Protein AF-A0A6V8NV77-F1 (afdb_monomer_lite)

Sequence (82 aa):
MTKRRLKIIVLFLAASALIFAFIPSEEQLGSWIRLIILHGILSLTGLVTIYATGVLGIIYLVTNNRSAGLWSREIGYNAILL

Secondary structure (DSSP, 8-state):
--HHHHHHHHHHHHHHHHHHHTS--GGGS-HHHHHHHHHHHHHHHHHHHHHHHHHHHHHHHHH--HHHHHHHHHHHHHHH--

Organism: NCBI:txid2754717

pLDDT: mean 80.89, std 10.27, range [54.38, 95.62]

Structure (mmCIF, N/CA/C/O backbone):
data_AF-A0A6V8NV77-F1
#
_entry.id   AF-A0A6V8NV77-F1
#
loop_
_atom_site.group_PDB
_atom_site.id
_atom_site.type_sym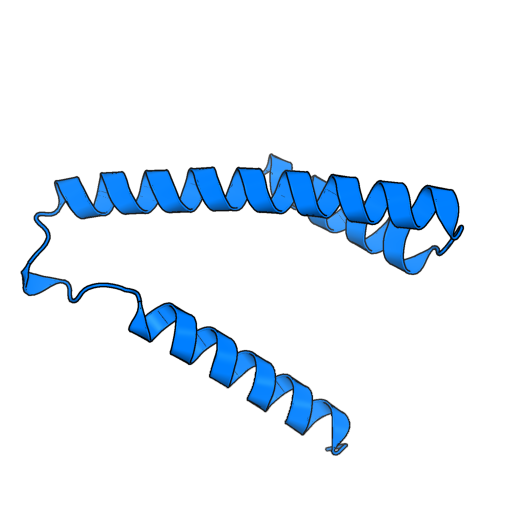bol
_atom_site.label_atom_id
_atom_site.label_alt_id
_atom_site.label_comp_id
_atom_site.label_asym_id
_atom_site.label_entity_id
_atom_site.label_seq_id
_atom_site.pdbx_PDB_ins_code
_atom_site.Cartn_x
_atom_site.Cartn_y
_atom_site.Cartn_z
_atom_site.occupancy
_atom_site.B_iso_or_equiv
_atom_site.auth_seq_id
_atom_site.auth_comp_id
_atom_site.auth_asym_id
_atom_site.auth_atom_id
_atom_site.pdbx_PDB_model_num
ATOM 1 N N . MET A 1 1 ? 16.642 -7.924 23.191 1.00 54.38 1 MET A N 1
ATOM 2 C CA . MET A 1 1 ? 15.781 -7.697 22.004 1.00 54.38 1 MET A CA 1
ATOM 3 C C . MET A 1 1 ? 14.849 -8.889 21.810 1.00 54.38 1 MET A C 1
ATOM 5 O O . MET A 1 1 ? 15.317 -10.013 21.718 1.00 54.38 1 MET A O 1
ATOM 9 N N . THR A 1 2 ? 13.534 -8.676 21.818 1.00 68.06 2 THR A N 1
ATOM 10 C CA . THR A 1 2 ? 12.510 -9.736 21.762 1.00 68.06 2 THR A CA 1
ATOM 11 C C . THR A 1 2 ? 12.456 -10.390 20.376 1.00 68.06 2 THR A C 1
ATOM 13 O O . THR A 1 2 ? 12.413 -9.680 19.373 1.00 68.06 2 THR A O 1
ATOM 16 N N . LYS A 1 3 ? 12.387 -11.731 20.303 1.00 77.56 3 LYS A N 1
ATOM 17 C CA . LYS A 1 3 ? 12.352 -12.543 19.057 1.00 77.56 3 LYS A CA 1
ATOM 18 C C . LYS A 1 3 ? 11.348 -12.041 17.998 1.00 77.56 3 LYS A C 1
ATOM 20 O O . LYS A 1 3 ? 11.560 -12.220 16.804 1.00 77.56 3 LYS A O 1
ATOM 25 N N . ARG A 1 4 ? 10.275 -11.365 18.430 1.00 76.56 4 ARG A N 1
ATOM 26 C CA . ARG A 1 4 ? 9.271 -10.708 17.574 1.00 76.56 4 ARG A CA 1
ATOM 27 C C . ARG A 1 4 ? 9.842 -9.553 16.739 1.00 76.56 4 ARG A C 1
ATOM 29 O O . ARG A 1 4 ? 9.484 -9.437 15.576 1.00 76.56 4 ARG A O 1
ATOM 36 N N . ARG A 1 5 ? 10.746 -8.735 17.295 1.00 78.25 5 ARG A N 1
ATOM 37 C CA . ARG A 1 5 ? 11.400 -7.639 16.554 1.00 78.25 5 ARG A CA 1
ATOM 38 C C . ARG A 1 5 ? 12.359 -8.177 15.492 1.00 78.25 5 ARG A C 1
ATOM 40 O O . ARG A 1 5 ? 12.389 -7.644 14.393 1.00 78.25 5 ARG A O 1
ATOM 47 N N . LEU A 1 6 ? 13.056 -9.278 15.786 1.00 84.94 6 LEU A N 1
ATOM 48 C CA . LEU A 1 6 ? 13.960 -9.930 14.833 1.00 84.94 6 LEU A CA 1
ATOM 49 C C . LEU A 1 6 ? 13.207 -10.431 13.589 1.00 84.94 6 LEU A C 1
ATOM 51 O O . LEU A 1 6 ? 13.643 -10.189 12.472 1.00 84.94 6 LEU A O 1
ATOM 55 N N . LYS A 1 7 ? 12.037 -11.062 13.775 1.00 83.38 7 LYS A N 1
ATOM 56 C CA . LYS A 1 7 ? 11.198 -11.528 12.656 1.00 83.38 7 LYS A CA 1
ATOM 57 C C . LYS A 1 7 ? 10.738 -10.387 11.747 1.00 83.38 7 LYS A C 1
ATOM 59 O O . LYS A 1 7 ? 10.750 -10.550 10.537 1.00 83.38 7 LYS A O 1
ATOM 64 N N . ILE A 1 8 ? 10.356 -9.246 12.325 1.00 83.44 8 ILE A N 1
ATOM 65 C CA . ILE A 1 8 ? 9.918 -8.071 11.555 1.00 83.44 8 ILE A CA 1
ATOM 66 C C . ILE A 1 8 ? 11.083 -7.500 10.745 1.00 83.44 8 ILE A C 1
ATOM 68 O O . ILE A 1 8 ? 10.910 -7.199 9.571 1.00 83.44 8 ILE A O 1
ATOM 72 N N . ILE A 1 9 ? 12.272 -7.405 11.348 1.00 87.44 9 ILE A N 1
ATOM 73 C CA . ILE A 1 9 ? 13.474 -6.919 10.658 1.00 87.44 9 ILE A CA 1
ATOM 74 C C . ILE A 1 9 ? 13.832 -7.841 9.491 1.00 87.44 9 ILE A C 1
ATOM 76 O O . ILE A 1 9 ? 14.053 -7.356 8.390 1.00 87.44 9 ILE A O 1
ATOM 80 N N . VAL A 1 10 ? 13.836 -9.159 9.708 1.00 88.50 10 VAL A N 1
ATOM 81 C CA . VAL A 1 10 ? 14.135 -10.139 8.651 1.00 88.50 10 VAL A CA 1
ATOM 82 C C . VAL A 1 10 ? 13.098 -10.083 7.527 1.00 88.50 10 VAL A C 1
ATOM 84 O O . VAL A 1 10 ? 13.475 -10.098 6.360 1.00 88.50 10 VAL A O 1
ATOM 87 N N . LEU A 1 11 ? 11.808 -9.965 7.861 1.00 87.56 11 LEU A N 1
ATOM 88 C CA . LEU A 1 11 ? 10.738 -9.816 6.872 1.00 87.56 11 LEU A CA 1
ATOM 89 C C . LEU A 1 11 ? 10.927 -8.546 6.032 1.00 87.56 11 LEU A C 1
ATOM 91 O O . LEU A 1 11 ? 10.808 -8.594 4.812 1.00 87.56 11 LEU A O 1
ATOM 95 N N . PHE A 1 12 ? 11.248 -7.427 6.684 1.00 87.94 12 PHE A N 1
ATOM 96 C CA . PHE A 1 12 ? 11.485 -6.155 6.008 1.00 87.94 12 PHE A CA 1
ATOM 97 C C . PHE A 1 12 ? 12.708 -6.233 5.087 1.00 87.94 12 PHE A C 1
ATOM 99 O O . PHE A 1 12 ? 12.621 -5.852 3.925 1.00 87.94 12 PHE A O 1
ATOM 106 N N . LEU A 1 13 ? 13.815 -6.808 5.570 1.00 87.25 13 LEU A N 1
ATOM 107 C CA . LEU A 1 13 ? 15.041 -6.978 4.788 1.00 87.25 13 LEU A CA 1
ATOM 108 C C . LEU A 1 13 ? 14.810 -7.856 3.549 1.00 87.25 13 LEU A C 1
ATOM 110 O O . LEU A 1 13 ? 15.278 -7.529 2.461 1.00 87.25 13 LEU A O 1
ATOM 114 N N . ALA A 1 14 ? 14.064 -8.952 3.710 1.00 85.31 14 ALA A N 1
ATOM 115 C CA . ALA A 1 14 ? 13.722 -9.857 2.618 1.00 85.31 14 ALA A CA 1
ATOM 116 C C . ALA A 1 14 ? 12.818 -9.179 1.577 1.00 85.31 14 ALA A C 1
ATOM 118 O O . ALA A 1 14 ? 13.054 -9.324 0.379 1.00 85.31 14 ALA A O 1
ATOM 119 N N . ALA A 1 15 ? 11.825 -8.400 2.019 1.00 81.81 15 ALA A N 1
ATOM 120 C CA . ALA A 1 15 ? 10.961 -7.635 1.124 1.00 81.81 15 ALA A CA 1
ATOM 121 C C . ALA A 1 15 ? 11.757 -6.586 0.332 1.00 81.81 15 ALA A C 1
ATOM 123 O O . ALA A 1 15 ? 11.602 -6.491 -0.884 1.00 81.81 15 ALA A O 1
ATOM 124 N N . SER A 1 16 ? 12.659 -5.848 0.988 1.00 78.94 16 SER A N 1
ATOM 125 C CA . SER A 1 16 ? 13.539 -4.891 0.310 1.00 78.94 16 SER A CA 1
ATOM 126 C C . SER A 1 16 ? 14.451 -5.572 -0.712 1.00 78.94 16 SER A C 1
ATOM 128 O O . SER A 1 16 ? 14.549 -5.098 -1.840 1.00 78.94 16 SER A O 1
ATOM 130 N N . ALA A 1 17 ? 15.078 -6.698 -0.357 1.00 81.25 17 ALA A N 1
ATOM 131 C CA . ALA A 1 17 ? 15.946 -7.443 -1.270 1.00 81.25 17 ALA A CA 1
ATOM 132 C C . ALA A 1 17 ? 15.191 -7.943 -2.512 1.00 81.25 17 ALA A C 1
ATOM 134 O O . ALA A 1 17 ? 15.710 -7.860 -3.623 1.00 81.25 17 ALA A O 1
ATOM 135 N N . LEU A 1 18 ? 13.950 -8.407 -2.331 1.00 82.19 18 LEU A N 1
ATOM 136 C CA . LEU A 1 18 ? 13.092 -8.827 -3.435 1.00 82.19 18 LEU A CA 1
ATOM 137 C C . LEU A 1 18 ? 12.808 -7.657 -4.386 1.00 82.19 18 LEU A C 1
ATOM 139 O O . LEU A 1 18 ? 12.960 -7.810 -5.590 1.00 82.19 18 LEU A O 1
ATOM 143 N N . ILE A 1 19 ? 12.463 -6.481 -3.853 1.00 79.56 19 ILE A N 1
ATOM 144 C CA . ILE A 1 19 ? 12.202 -5.278 -4.658 1.00 79.56 19 ILE A CA 1
ATOM 145 C C . ILE A 1 19 ? 13.443 -4.886 -5.469 1.00 79.56 19 ILE A C 1
ATOM 147 O O . ILE A 1 19 ? 13.330 -4.650 -6.669 1.00 79.56 19 ILE A O 1
ATOM 151 N N . PHE A 1 20 ? 14.627 -4.874 -4.847 1.00 73.75 20 PHE A N 1
ATOM 152 C CA . PHE A 1 20 ? 15.877 -4.546 -5.541 1.00 73.75 20 PHE A CA 1
ATOM 153 C C . PHE A 1 20 ? 16.233 -5.545 -6.648 1.00 73.75 20 PHE A C 1
ATOM 155 O O . PHE A 1 20 ? 16.778 -5.135 -7.667 1.00 73.75 20 PHE A O 1
ATOM 162 N N . ALA A 1 21 ? 15.891 -6.827 -6.496 1.00 76.44 21 ALA A N 1
ATOM 163 C CA . ALA A 1 21 ? 16.151 -7.843 -7.518 1.00 76.44 21 ALA A CA 1
ATOM 164 C C . ALA A 1 21 ? 15.324 -7.651 -8.804 1.00 76.44 21 ALA A C 1
ATOM 166 O O . ALA A 1 21 ? 15.736 -8.111 -9.867 1.00 76.44 21 ALA A O 1
ATOM 167 N N . PHE A 1 22 ? 14.176 -6.972 -8.722 1.00 73.00 22 PHE A N 1
ATOM 168 C CA . PHE A 1 22 ? 13.334 -6.658 -9.882 1.00 73.00 22 PHE A CA 1
ATOM 169 C C . PHE A 1 22 ? 13.665 -5.308 -10.533 1.00 73.00 22 PHE A C 1
ATOM 171 O O . PHE A 1 22 ? 13.054 -4.965 -11.545 1.00 73.00 22 PHE A O 1
ATOM 178 N N . ILE A 1 23 ? 14.618 -4.541 -9.991 1.00 65.50 23 ILE A N 1
ATOM 179 C CA . ILE A 1 23 ? 15.094 -3.307 -10.622 1.00 65.50 23 ILE A CA 1
ATOM 180 C C . ILE A 1 23 ? 16.125 -3.696 -11.697 1.00 65.50 23 ILE A C 1
ATOM 182 O O . ILE A 1 23 ? 17.187 -4.214 -11.349 1.00 65.50 23 ILE A O 1
ATOM 186 N N . PRO A 1 24 ? 15.844 -3.480 -12.996 1.00 63.41 24 PRO A N 1
ATOM 187 C CA . PRO A 1 24 ? 16.804 -3.773 -14.057 1.00 63.41 24 PRO A CA 1
ATOM 188 C C . PRO A 1 24 ? 18.070 -2.918 -13.901 1.00 63.41 24 PRO A C 1
ATOM 190 O O . PRO A 1 24 ? 17.997 -1.748 -13.520 1.00 63.41 24 PRO A O 1
ATOM 193 N N . SER A 1 25 ? 19.235 -3.509 -14.183 1.00 60.09 25 SER A N 1
ATOM 194 C CA . SER A 1 25 ? 20.538 -2.857 -14.030 1.00 60.09 25 SER A CA 1
ATOM 195 C C . SER A 1 25 ? 20.682 -1.637 -14.949 1.00 60.09 25 SER A C 1
ATOM 197 O O . SER A 1 25 ? 20.286 -1.651 -16.116 1.00 60.09 25 SER A O 1
ATOM 199 N N . GLU A 1 26 ? 21.260 -0.565 -14.396 1.00 55.56 26 GLU A N 1
ATOM 200 C CA . GLU A 1 26 ? 21.301 0.789 -14.975 1.00 55.56 26 GLU A CA 1
ATOM 201 C C . GLU A 1 26 ? 21.994 0.884 -16.351 1.00 55.56 26 GLU A C 1
ATOM 203 O O . GLU A 1 26 ? 21.778 1.854 -17.072 1.00 55.56 26 GLU A O 1
ATOM 208 N N . GLU A 1 27 ? 22.777 -0.117 -16.761 1.00 57.53 27 GLU A N 1
ATOM 209 C CA . GLU A 1 27 ? 23.556 -0.083 -18.009 1.00 57.53 27 GLU A CA 1
ATOM 210 C C . GLU A 1 27 ? 22.720 -0.203 -19.297 1.00 57.53 27 GLU A C 1
ATOM 212 O O . GLU A 1 27 ? 23.225 0.110 -20.373 1.00 57.53 27 GLU A O 1
ATOM 217 N N . GLN A 1 28 ? 21.450 -0.621 -19.227 1.00 56.88 28 GLN A N 1
ATOM 218 C CA . GLN A 1 28 ? 20.633 -0.885 -20.429 1.00 56.88 28 GLN A CA 1
ATOM 219 C C . GLN A 1 28 ? 19.530 0.148 -20.704 1.00 56.88 28 GLN A C 1
ATOM 221 O O . GLN A 1 28 ? 18.919 0.131 -21.773 1.00 56.88 28 GLN A O 1
ATOM 226 N N . LEU A 1 29 ? 19.258 1.063 -19.773 1.00 55.34 29 LEU A N 1
ATOM 227 C CA . LEU A 1 29 ? 18.104 1.960 -19.840 1.00 55.34 29 LEU A CA 1
ATOM 228 C C . LEU A 1 29 ? 18.573 3.407 -19.970 1.00 55.34 29 LEU A C 1
ATOM 230 O O . LEU A 1 29 ? 18.978 4.033 -18.994 1.00 55.34 29 LEU A O 1
ATOM 234 N N . GLY A 1 30 ? 18.500 3.961 -21.184 1.00 68.06 30 GLY A N 1
ATOM 235 C CA . GLY A 1 30 ? 18.760 5.384 -21.410 1.00 68.06 30 GLY A CA 1
ATOM 236 C C . GLY A 1 30 ? 17.944 6.258 -20.446 1.00 68.06 30 GLY A C 1
ATOM 237 O O . GLY A 1 30 ? 16.811 5.918 -20.108 1.00 68.06 30 GLY A O 1
ATOM 238 N N . SER A 1 31 ? 18.509 7.390 -20.009 1.00 68.44 31 SER A N 1
ATOM 239 C CA . SER A 1 31 ? 17.976 8.257 -18.935 1.00 68.44 31 SER A CA 1
ATOM 240 C C . SER A 1 31 ? 16.467 8.574 -19.040 1.00 68.44 31 SER A C 1
ATOM 242 O O . SER A 1 31 ? 15.759 8.660 -18.039 1.00 68.44 31 SER A O 1
ATOM 244 N N . TRP A 1 32 ? 15.931 8.657 -20.261 1.00 69.38 32 TRP A N 1
ATOM 245 C CA . TRP A 1 32 ? 14.503 8.853 -20.535 1.00 69.38 32 TRP A CA 1
ATOM 246 C C . TRP A 1 32 ? 13.610 7.682 -20.108 1.00 69.38 32 TRP A C 1
ATOM 248 O O . TRP A 1 32 ? 12.512 7.898 -19.599 1.00 69.38 32 TRP A O 1
ATOM 258 N N . ILE A 1 33 ? 14.076 6.442 -20.257 1.00 69.94 33 ILE A N 1
ATOM 259 C CA . ILE A 1 33 ? 13.315 5.259 -19.840 1.00 69.94 33 ILE A CA 1
ATOM 260 C C . ILE A 1 33 ? 13.269 5.182 -18.310 1.00 69.94 33 ILE A C 1
ATOM 262 O O . ILE A 1 33 ? 12.242 4.812 -17.747 1.00 69.94 33 ILE A O 1
ATOM 266 N N . ARG A 1 34 ? 14.326 5.640 -17.622 1.00 70.06 34 ARG A N 1
ATOM 267 C CA . ARG A 1 34 ? 14.331 5.782 -16.158 1.00 70.06 34 ARG A CA 1
ATOM 268 C C . ARG A 1 34 ? 13.222 6.718 -15.681 1.00 70.06 34 ARG A C 1
ATOM 270 O O . ARG A 1 34 ? 12.530 6.377 -14.733 1.00 70.06 34 ARG A O 1
ATOM 277 N N . LEU A 1 35 ? 13.019 7.853 -16.352 1.00 77.56 35 LEU A N 1
ATOM 278 C CA . LEU A 1 35 ? 11.935 8.799 -16.048 1.00 77.56 35 LEU A CA 1
ATOM 279 C C . LEU A 1 35 ? 10.547 8.188 -16.263 1.00 77.56 35 LEU A C 1
ATOM 281 O O . LEU A 1 35 ? 9.669 8.370 -15.425 1.00 77.56 35 LEU A O 1
ATOM 285 N N . ILE A 1 36 ? 10.357 7.434 -17.347 1.00 80.00 36 ILE A N 1
ATOM 286 C CA . ILE A 1 36 ? 9.078 6.770 -17.641 1.00 80.00 36 ILE A CA 1
ATOM 287 C C . ILE A 1 36 ? 8.784 5.680 -16.605 1.00 80.00 36 ILE A C 1
ATOM 289 O O . ILE A 1 36 ? 7.669 5.608 -16.093 1.00 80.00 36 ILE A O 1
ATOM 293 N N . ILE A 1 37 ? 9.784 4.870 -16.248 1.00 79.50 37 ILE A N 1
ATOM 294 C CA . ILE A 1 37 ? 9.655 3.851 -15.199 1.00 79.50 37 ILE A CA 1
ATOM 295 C C . ILE A 1 37 ? 9.393 4.514 -13.847 1.00 79.50 37 ILE A C 1
ATOM 297 O O . ILE A 1 37 ? 8.505 4.076 -13.125 1.00 79.50 37 ILE A O 1
ATOM 301 N N . LEU A 1 38 ? 10.108 5.592 -13.516 1.00 81.50 38 LEU A N 1
ATOM 302 C CA . LEU A 1 38 ? 9.902 6.334 -12.274 1.00 81.50 38 LEU A CA 1
ATOM 303 C C . LEU A 1 38 ? 8.478 6.895 -12.200 1.00 81.50 38 LEU A C 1
ATOM 305 O O . LEU A 1 38 ? 7.819 6.736 -11.180 1.00 81.50 38 LEU A O 1
ATOM 309 N N . HIS A 1 39 ? 7.982 7.492 -13.286 1.00 81.81 39 HIS A N 1
ATOM 310 C CA . HIS A 1 39 ? 6.611 7.990 -13.372 1.00 81.81 39 HIS A CA 1
ATOM 311 C C . HIS A 1 39 ? 5.582 6.856 -13.257 1.00 81.81 39 HIS A C 1
ATOM 313 O O . HIS A 1 39 ? 4.599 6.986 -12.530 1.00 81.81 39 HIS A O 1
ATOM 319 N N . GLY A 1 40 ? 5.835 5.720 -13.913 1.00 82.00 40 GLY A N 1
ATOM 320 C CA . GLY A 1 40 ? 4.994 4.528 -13.820 1.00 82.00 40 GLY A CA 1
ATOM 321 C C . GLY A 1 40 ? 4.937 3.963 -12.401 1.00 82.00 40 GLY A C 1
ATOM 322 O O . GLY A 1 40 ? 3.851 3.694 -11.893 1.00 82.00 40 GLY A O 1
ATOM 323 N N . ILE A 1 41 ? 6.086 3.850 -11.730 1.00 84.25 41 ILE A N 1
ATOM 324 C CA . ILE A 1 41 ? 6.167 3.420 -10.331 1.00 84.25 41 ILE A CA 1
ATOM 325 C C . ILE A 1 41 ? 5.457 4.433 -9.438 1.00 84.25 41 ILE A C 1
ATOM 327 O O . ILE A 1 41 ? 4.669 4.019 -8.597 1.00 84.25 41 ILE A O 1
ATOM 331 N N . LEU A 1 42 ? 5.665 5.738 -9.627 1.00 83.75 42 LEU A N 1
ATOM 332 C CA . LEU A 1 42 ? 5.019 6.776 -8.821 1.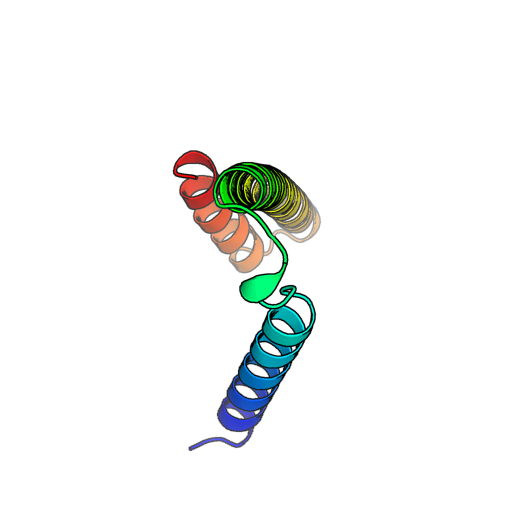00 83.75 42 LEU A CA 1
ATOM 333 C C . LEU A 1 42 ? 3.489 6.709 -8.945 1.00 83.75 42 LEU A C 1
ATOM 335 O O . LEU A 1 42 ? 2.789 6.663 -7.934 1.00 83.75 42 LEU A O 1
ATOM 339 N N . SER A 1 43 ? 2.976 6.587 -10.173 1.00 84.88 43 SER A N 1
ATOM 340 C CA . SER A 1 43 ? 1.544 6.424 -10.444 1.00 84.88 43 SER A CA 1
ATOM 341 C C . SER A 1 43 ? 0.978 5.145 -9.815 1.00 84.88 43 SER A C 1
ATOM 343 O O . SER A 1 43 ? -0.062 5.176 -9.152 1.00 84.88 43 SER A O 1
ATOM 345 N N . LEU A 1 44 ? 1.693 4.023 -9.950 1.00 86.56 44 LEU A N 1
ATOM 346 C CA . LEU A 1 44 ? 1.303 2.748 -9.349 1.00 86.56 44 LEU A CA 1
ATOM 347 C C . LEU A 1 44 ? 1.305 2.835 -7.819 1.00 86.56 44 LEU A C 1
ATOM 349 O O . LEU A 1 44 ? 0.384 2.338 -7.174 1.00 86.56 44 LEU A O 1
ATOM 353 N N . THR A 1 45 ? 2.293 3.515 -7.239 1.00 85.06 45 THR A N 1
ATOM 354 C CA . THR A 1 45 ? 2.385 3.732 -5.792 1.00 85.06 45 THR A CA 1
ATOM 355 C C . THR A 1 45 ? 1.182 4.538 -5.306 1.00 85.06 45 THR A C 1
ATOM 357 O O . THR A 1 45 ? 0.521 4.117 -4.357 1.00 85.06 45 THR A O 1
ATOM 360 N N . GLY A 1 46 ? 0.815 5.624 -5.995 1.00 85.06 46 GLY A N 1
ATOM 361 C CA . GLY A 1 46 ? -0.391 6.401 -5.685 1.00 85.06 46 GLY A CA 1
ATOM 362 C C . GLY A 1 46 ? -1.664 5.546 -5.715 1.00 85.06 46 GLY A C 1
ATOM 363 O O . GLY A 1 46 ? -2.417 5.509 -4.739 1.00 85.06 46 GLY A O 1
ATOM 364 N N . LEU A 1 47 ? -1.863 4.767 -6.784 1.00 87.75 47 LEU A N 1
ATOM 365 C CA . LEU A 1 47 ? -3.021 3.874 -6.927 1.00 87.75 47 LEU A CA 1
ATOM 366 C C . LEU A 1 47 ? -3.101 2.820 -5.817 1.00 87.75 47 LEU A C 1
ATOM 368 O O . LEU A 1 47 ? -4.169 2.623 -5.230 1.00 87.75 47 LEU A O 1
ATOM 372 N N . VAL A 1 48 ? -1.983 2.163 -5.503 1.00 89.00 48 VAL A N 1
ATOM 373 C CA . VAL A 1 48 ? -1.914 1.153 -4.437 1.00 89.00 48 VAL A CA 1
ATOM 374 C C . VAL A 1 48 ? -2.245 1.773 -3.081 1.00 89.00 48 VAL A C 1
ATOM 376 O O . VAL A 1 48 ? -2.987 1.177 -2.301 1.00 89.00 48 VAL A O 1
ATOM 379 N N . THR A 1 49 ? -1.752 2.982 -2.810 1.00 86.88 49 THR A N 1
ATOM 380 C CA . THR A 1 49 ? -1.971 3.672 -1.528 1.00 86.88 49 THR A CA 1
ATOM 381 C C . THR A 1 49 ? -3.436 4.093 -1.354 1.00 86.88 49 THR A C 1
ATOM 383 O O . THR A 1 49 ? -4.005 3.940 -0.267 1.00 86.88 49 THR A O 1
ATOM 386 N N . ILE A 1 50 ? -4.095 4.527 -2.435 1.00 88.31 50 ILE A N 1
ATOM 387 C CA . ILE A 1 50 ? -5.537 4.823 -2.447 1.00 88.31 50 ILE A CA 1
ATOM 388 C C . ILE A 1 50 ? -6.356 3.546 -2.218 1.00 88.31 50 ILE A C 1
ATOM 390 O O . ILE A 1 50 ? -7.245 3.525 -1.362 1.00 88.31 50 ILE A O 1
ATOM 394 N N . TYR A 1 51 ? -6.034 2.459 -2.925 1.00 91.44 51 TYR A N 1
ATOM 395 C CA . TYR A 1 51 ? -6.714 1.173 -2.739 1.00 91.44 51 TYR A CA 1
ATOM 396 C C . TYR A 1 51 ? -6.562 0.648 -1.308 1.00 91.44 51 TYR A C 1
A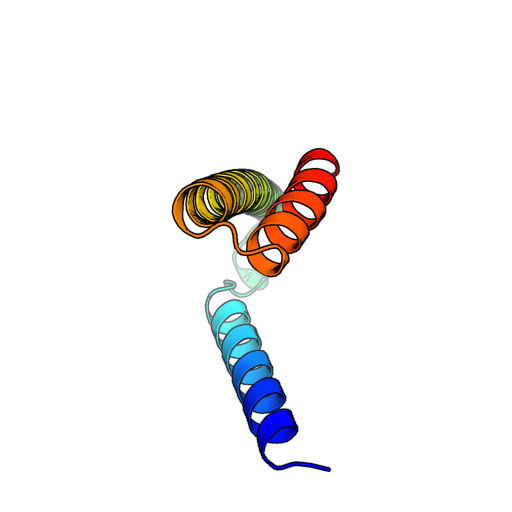TOM 398 O O . TYR A 1 51 ? -7.546 0.239 -0.689 1.00 91.44 51 TYR A O 1
ATOM 406 N N . ALA A 1 52 ? -5.350 0.707 -0.752 1.00 88.62 52 ALA A N 1
ATOM 407 C CA . ALA A 1 52 ? -5.075 0.295 0.621 1.00 88.62 52 ALA A CA 1
ATOM 408 C C . ALA A 1 52 ? -5.884 1.116 1.638 1.00 88.62 52 ALA A C 1
ATOM 410 O O . ALA A 1 52 ? -6.478 0.548 2.557 1.00 88.62 52 ALA A O 1
ATOM 411 N N . THR A 1 53 ? -5.967 2.435 1.442 1.00 91.69 53 THR A N 1
ATOM 412 C CA . THR A 1 53 ? -6.795 3.333 2.263 1.00 91.69 53 THR A CA 1
ATOM 413 C C . THR A 1 53 ? -8.263 2.914 2.245 1.00 91.69 53 THR A C 1
ATOM 415 O O . TH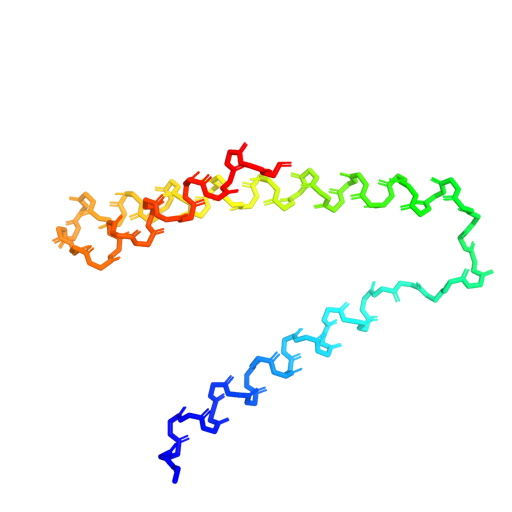R A 1 53 ? -8.875 2.783 3.311 1.00 91.69 53 THR A O 1
ATOM 418 N N . GLY A 1 54 ? -8.811 2.657 1.053 1.00 89.38 54 GLY A N 1
ATOM 419 C CA . GLY A 1 54 ? -10.202 2.242 0.868 1.00 89.38 54 GLY A CA 1
ATOM 420 C C . GLY A 1 54 ? -10.511 0.906 1.544 1.00 89.38 54 GLY A C 1
ATOM 421 O O . GLY A 1 54 ? -11.473 0.806 2.305 1.00 89.38 54 GLY A O 1
ATOM 422 N N . VAL A 1 55 ? -9.656 -0.102 1.345 1.00 93.06 55 VAL A N 1
ATOM 423 C CA . VAL A 1 55 ? -9.810 -1.424 1.975 1.00 93.06 55 VAL A CA 1
ATOM 424 C C . VAL A 1 55 ? -9.766 -1.315 3.500 1.00 93.06 55 VAL A C 1
ATOM 426 O O . VAL A 1 55 ? -10.634 -1.863 4.180 1.00 93.06 55 VAL A O 1
ATOM 429 N N . LEU A 1 56 ? -8.808 -0.568 4.056 1.00 90.62 56 LEU A N 1
ATOM 430 C CA . LEU A 1 56 ? -8.721 -0.356 5.503 1.00 90.62 56 LEU A CA 1
ATOM 431 C C . LEU A 1 56 ? -9.926 0.417 6.056 1.00 90.62 56 LEU A C 1
ATOM 433 O O . LEU A 1 56 ? -10.378 0.124 7.164 1.00 90.62 56 LEU A O 1
ATOM 437 N N . GLY A 1 57 ? -10.477 1.353 5.281 1.00 87.88 57 GLY A N 1
ATOM 438 C CA . GLY A 1 57 ? -11.702 2.075 5.625 1.00 87.88 57 GLY A CA 1
ATOM 439 C C . GLY A 1 57 ? -12.917 1.149 5.694 1.00 87.88 57 GLY A C 1
ATOM 440 O O . GLY A 1 57 ? -13.667 1.186 6.668 1.00 87.88 57 GLY A O 1
ATOM 441 N N . ILE A 1 58 ? -13.074 0.248 4.719 1.00 91.75 58 ILE A N 1
ATOM 442 C CA . ILE A 1 58 ? -14.143 -0.764 4.726 1.00 91.75 58 ILE A CA 1
ATOM 443 C C . ILE A 1 58 ? -13.981 -1.712 5.919 1.00 91.75 58 ILE A C 1
ATOM 445 O O . ILE A 1 58 ? -14.947 -1.973 6.636 1.00 91.75 58 ILE A O 1
ATOM 449 N N . ILE A 1 59 ? -12.761 -2.189 6.184 1.00 91.50 59 ILE A N 1
ATOM 450 C CA . ILE A 1 59 ? -12.476 -3.040 7.348 1.00 91.50 59 ILE A CA 1
ATOM 451 C C . ILE A 1 59 ? -12.844 -2.308 8.644 1.00 91.50 59 ILE A C 1
ATOM 453 O O . ILE A 1 59 ? -13.455 -2.901 9.533 1.00 91.50 59 ILE A O 1
ATOM 457 N N . TYR A 1 60 ? -12.524 -1.019 8.765 1.00 91.19 60 TYR A N 1
ATOM 458 C CA . TYR A 1 60 ? -12.944 -0.223 9.915 1.00 91.19 60 TYR A CA 1
ATOM 459 C C . TYR A 1 60 ? -14.470 -0.171 10.052 1.00 91.19 60 TYR A C 1
ATOM 461 O O . TYR A 1 60 ? -14.969 -0.411 11.149 1.00 91.19 60 TYR A O 1
ATOM 469 N N . LEU A 1 61 ? -15.206 0.065 8.962 1.00 92.25 61 LEU A N 1
ATOM 470 C CA . LEU A 1 61 ? -16.672 0.125 8.985 1.00 92.25 61 LEU A CA 1
ATOM 471 C C . LEU A 1 61 ? -17.314 -1.206 9.401 1.00 92.25 61 LEU A C 1
ATOM 473 O O . LEU A 1 61 ? -18.258 -1.203 10.186 1.00 92.25 61 LEU A O 1
ATOM 477 N N . VAL A 1 62 ? -16.793 -2.337 8.917 1.00 95.62 62 VAL A N 1
ATOM 478 C CA . VAL A 1 62 ? -17.350 -3.669 9.218 1.00 95.62 62 VAL A CA 1
ATOM 479 C C . VAL A 1 62 ? -16.967 -4.148 10.620 1.00 95.62 62 VAL A C 1
ATOM 481 O O . VAL A 1 62 ? -17.782 -4.740 11.321 1.00 95.62 62 VAL A O 1
ATOM 484 N N . THR A 1 63 ? -15.728 -3.898 11.048 1.00 92.25 63 THR A N 1
ATOM 485 C CA . THR A 1 63 ? -15.183 -4.469 12.295 1.00 92.25 63 THR A CA 1
ATOM 486 C C . THR A 1 63 ? -15.197 -3.493 13.475 1.00 92.25 63 THR A C 1
ATOM 488 O O . THR A 1 63 ? -14.849 -3.881 14.588 1.00 92.25 63 THR A O 1
ATOM 491 N N . ASN A 1 64 ? -15.519 -2.214 13.241 1.00 89.56 64 ASN A N 1
ATOM 492 C CA . ASN A 1 64 ? -15.387 -1.096 14.189 1.00 89.56 64 ASN A CA 1
ATOM 493 C C . ASN A 1 64 ? -14.002 -1.022 14.874 1.00 89.56 64 ASN A C 1
ATOM 495 O O . ASN A 1 64 ? -13.836 -0.550 16.003 1.00 89.56 64 ASN A O 1
ATOM 499 N N . ASN A 1 65 ? -12.970 -1.538 14.201 1.00 88.50 65 ASN A N 1
ATOM 500 C CA . ASN A 1 65 ? -11.633 -1.648 14.762 1.00 88.50 65 ASN A CA 1
ATOM 501 C C . ASN A 1 65 ? -10.888 -0.322 14.595 1.00 88.50 65 ASN A C 1
ATOM 503 O O . ASN A 1 65 ? -10.349 -0.028 13.527 1.00 88.50 65 ASN A O 1
ATOM 507 N N . ARG A 1 66 ? -10.796 0.451 15.680 1.00 89.25 66 ARG A N 1
ATOM 508 C CA . ARG A 1 66 ? -10.126 1.762 15.700 1.00 89.25 66 ARG A CA 1
ATOM 509 C C . ARG A 1 66 ? -8.702 1.744 15.144 1.00 89.25 66 ARG A C 1
ATOM 511 O O . ARG A 1 66 ? -8.283 2.739 14.565 1.00 89.25 66 ARG A O 1
ATOM 518 N N . SER A 1 67 ? -7.963 0.639 15.280 1.00 88.88 67 SER A N 1
ATOM 519 C CA . SER A 1 67 ? -6.618 0.541 14.708 1.00 88.88 67 SER A CA 1
ATOM 520 C C . SER A 1 67 ? -6.655 0.579 13.178 1.00 88.88 67 SER A C 1
ATOM 522 O O . SER A 1 67 ? -5.905 1.347 12.586 1.00 88.88 67 SER A O 1
ATOM 524 N N . ALA A 1 68 ? -7.568 -0.160 12.539 1.00 80.69 68 ALA A N 1
ATOM 525 C CA . ALA A 1 68 ? -7.739 -0.128 11.084 1.00 80.69 68 ALA A CA 1
ATOM 526 C C . ALA A 1 68 ? -8.185 1.259 10.589 1.00 80.69 68 ALA A C 1
ATOM 528 O O . ALA A 1 68 ? -7.695 1.728 9.565 1.00 80.69 68 ALA A O 1
ATOM 529 N N . GLY A 1 69 ? -9.042 1.944 11.355 1.00 85.19 69 GLY A N 1
ATOM 530 C CA . GLY A 1 69 ? -9.458 3.318 11.058 1.00 85.19 69 GLY A CA 1
ATOM 531 C C . GLY A 1 69 ? -8.303 4.323 11.131 1.00 85.19 69 GLY A C 1
ATOM 532 O O . GLY A 1 69 ? -8.158 5.154 10.238 1.00 85.19 69 GLY A O 1
ATOM 533 N N . LEU A 1 70 ? -7.438 4.215 12.148 1.00 90.00 70 LEU A N 1
ATOM 534 C CA . LEU A 1 70 ? -6.230 5.043 12.251 1.00 90.00 70 LEU A CA 1
ATOM 535 C C . LEU A 1 70 ? -5.280 4.784 11.076 1.00 90.00 70 LEU A C 1
ATOM 537 O O . LEU A 1 70 ? -4.842 5.733 10.438 1.00 90.00 70 LEU A O 1
ATOM 541 N N . TRP A 1 71 ? -5.018 3.518 10.738 1.00 89.06 71 TRP A N 1
ATOM 542 C CA . TRP A 1 71 ? -4.172 3.174 9.590 1.00 89.06 71 TRP A CA 1
ATOM 543 C C . TRP A 1 71 ? -4.748 3.679 8.263 1.00 89.06 71 TRP A C 1
ATOM 545 O O . TRP A 1 71 ? -4.005 4.253 7.475 1.00 89.06 71 TRP A O 1
ATOM 555 N N . SER A 1 72 ? -6.057 3.532 8.032 1.00 88.56 72 SER A N 1
ATOM 556 C CA . SER A 1 72 ? -6.731 4.090 6.850 1.00 88.56 72 SER A CA 1
ATOM 557 C C . SER A 1 72 ? -6.537 5.606 6.770 1.00 88.56 72 SER A C 1
ATOM 559 O O . SER A 1 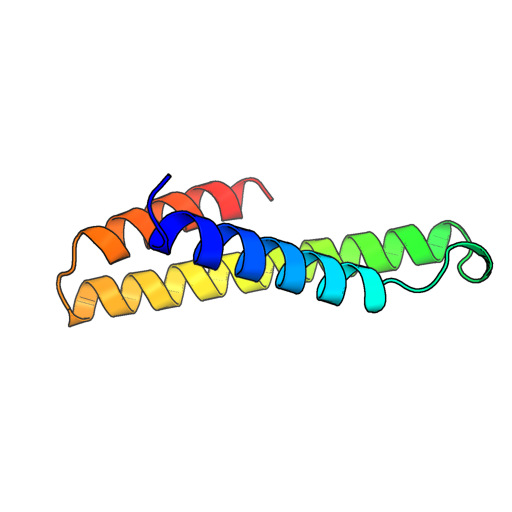72 ? -6.158 6.123 5.724 1.00 88.56 72 SER A O 1
ATOM 561 N N . ARG A 1 73 ? -6.704 6.319 7.891 1.00 87.81 73 ARG A N 1
ATOM 562 C CA . ARG A 1 73 ? -6.544 7.775 7.933 1.00 87.81 73 ARG A CA 1
ATOM 563 C C . ARG A 1 73 ? -5.114 8.213 7.621 1.00 87.81 73 ARG A C 1
ATOM 565 O O . ARG A 1 73 ? -4.922 9.080 6.776 1.00 87.81 73 ARG A O 1
ATOM 572 N N . GLU A 1 74 ? -4.124 7.627 8.288 1.00 88.62 74 GLU A N 1
ATOM 573 C CA . GLU A 1 74 ? -2.722 8.022 8.110 1.00 88.62 74 GLU A CA 1
ATOM 574 C C . GLU A 1 74 ? -2.211 7.665 6.705 1.00 88.62 74 GLU A C 1
ATOM 576 O O . GLU A 1 74 ? -1.529 8.470 6.073 1.00 88.62 74 GLU A O 1
ATOM 581 N N . ILE A 1 75 ? -2.589 6.501 6.165 1.00 87.12 75 ILE A N 1
ATOM 582 C CA . ILE A 1 75 ? -2.239 6.117 4.788 1.00 87.12 75 ILE A CA 1
ATOM 583 C C . ILE A 1 75 ? -2.938 7.042 3.782 1.00 87.12 75 ILE A C 1
ATOM 585 O O . ILE A 1 75 ? -2.295 7.505 2.844 1.00 87.12 75 ILE A O 1
ATOM 589 N N . GLY A 1 76 ? -4.206 7.392 4.018 1.00 86.88 76 GLY A N 1
ATOM 590 C CA . GLY A 1 76 ? -4.962 8.313 3.170 1.00 86.88 76 GLY A CA 1
ATOM 591 C C . GLY A 1 76 ? -4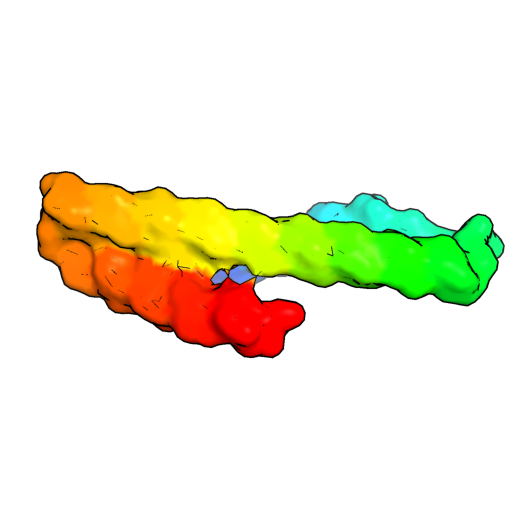.360 9.717 3.105 1.00 86.88 76 GLY A C 1
ATOM 592 O O . GLY A 1 76 ? -4.240 10.277 2.020 1.00 86.88 76 GLY A O 1
ATOM 593 N N . TYR A 1 77 ? -3.920 10.271 4.239 1.00 84.81 77 TYR A N 1
ATOM 594 C CA . TYR A 1 77 ? -3.241 11.573 4.261 1.00 84.81 77 TYR A CA 1
ATOM 595 C C . TYR A 1 77 ? -1.929 11.559 3.473 1.00 84.81 77 TYR A C 1
ATOM 597 O O . TYR A 1 77 ? -1.662 12.488 2.713 1.00 84.81 77 TYR A O 1
ATOM 605 N N . ASN A 1 78 ? -1.125 10.504 3.624 1.00 82.50 78 ASN A N 1
ATOM 606 C CA . ASN A 1 78 ? 0.137 10.380 2.894 1.00 82.50 78 ASN A CA 1
ATOM 607 C C . ASN A 1 78 ? -0.076 10.100 1.398 1.00 82.50 78 ASN A C 1
ATOM 609 O O . ASN A 1 78 ? 0.753 10.500 0.589 1.00 82.50 78 ASN A O 1
ATOM 613 N N . ALA A 1 79 ? -1.194 9.476 1.016 1.00 78.19 79 ALA A N 1
ATOM 614 C CA . ALA A 1 79 ? -1.536 9.229 -0.384 1.00 78.19 79 ALA A CA 1
ATOM 615 C C . ALA A 1 79 ? -1.825 10.513 -1.179 1.00 78.19 79 ALA A C 1
ATOM 617 O O . ALA A 1 79 ? -1.613 10.524 -2.382 1.00 78.19 79 ALA A O 1
ATOM 618 N N . ILE A 1 80 ? -2.311 11.577 -0.528 1.00 72.38 80 ILE A N 1
ATOM 619 C CA . ILE A 1 80 ? -2.612 12.871 -1.175 1.00 72.38 80 ILE A CA 1
ATOM 620 C C . ILE A 1 80 ? -1.332 13.682 -1.441 1.00 72.38 80 ILE A C 1
ATOM 622 O O . ILE A 1 80 ? -1.320 14.565 -2.294 1.00 72.38 80 ILE A O 1
ATOM 626 N N . LEU A 1 81 ? -0.265 13.408 -0.685 1.00 67.00 81 LEU A N 1
ATOM 627 C CA . LEU A 1 81 ? 1.021 14.102 -0.795 1.00 67.00 81 LEU A CA 1
ATOM 628 C C . LEU A 1 81 ? 1.973 13.469 -1.826 1.00 67.00 81 LEU A C 1
ATOM 630 O O . LEU A 1 81 ? 3.017 14.058 -2.104 1.00 67.00 81 LEU A O 1
ATOM 634 N N . LEU A 1 82 ? 1.631 12.285 -2.346 1.00 58.78 82 LEU A N 1
ATOM 635 C CA . LEU A 1 82 ? 2.334 11.567 -3.418 1.00 58.78 82 LEU A CA 1
ATOM 636 C C . LEU A 1 82 ? 1.808 11.988 -4.794 1.00 58.78 82 LEU A C 1
ATOM 638 O O . LEU A 1 82 ? 2.655 12.121 -5.706 1.00 58.78 82 LEU A O 1
#

Foldseek 3Di:
DDPVVVVVVVVVVVVVVVVVVPDPDPPPDDPVNVVVVVVVVLVVVLVVLLVQLVVLVVVCVVVVDVVSVVVSVVSVVVSVVD

Radius of gyration: 17.17 Å; chains: 1; bounding box: 41×27×43 Å